Protein AF-J9BLD8-F1 (afdb_monomer_lite)

Sequence (151 aa):
MSDNVPTCFNCQNKLVLDESVFECLEDQQNPFLVDDDPSLCFQEGPSATTGNLFDIICNSNSALKGPMCEDCTEQLLSGMDQ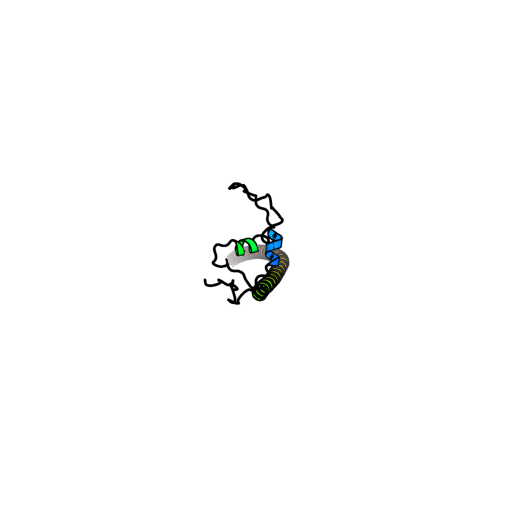HLKELDEECAQYRELLDSLKEGNDARLMDRNIVAAKLAAMKNEEASLIGESKKLEAEEAKLDAELKKRK

Organism: Wuchereria bancrofti (NCBI:txid6293)

Structure (mmCIF, N/CA/C/O backbone):
data_AF-J9BLD8-F1
#
_entry.id   AF-J9BLD8-F1
#
loop_
_atom_site.group_PDB
_atom_site.id
_atom_site.type_symbol
_atom_site.label_atom_id
_atom_site.label_alt_id
_atom_site.label_comp_id
_atom_site.label_asym_id
_atom_site.label_entity_id
_atom_site.label_seq_id
_atom_site.pdbx_PDB_ins_code
_atom_site.Cartn_x
_atom_site.Cartn_y
_atom_site.Cartn_z
_atom_site.occupancy
_atom_site.B_iso_or_equiv
_atom_site.auth_seq_id
_atom_site.auth_comp_id
_atom_site.auth_asym_id
_atom_site.auth_atom_id
_atom_site.pdbx_PDB_model_num
ATOM 1 N N . MET A 1 1 ? 45.437 22.537 -41.055 1.00 38.97 1 MET A N 1
ATOM 2 C CA . MET A 1 1 ? 43.990 22.673 -40.817 1.00 38.97 1 MET A CA 1
ATOM 3 C C . MET A 1 1 ? 43.574 21.330 -40.264 1.00 38.97 1 MET A C 1
ATOM 5 O O . MET A 1 1 ? 43.732 20.349 -40.968 1.00 38.97 1 MET A O 1
ATOM 9 N N . SER A 1 2 ? 43.308 21.249 -38.963 1.00 44.41 2 SER A N 1
ATOM 10 C CA . SER A 1 2 ? 43.018 19.971 -38.312 1.00 44.41 2 SER A CA 1
ATOM 11 C C . SER A 1 2 ? 41.576 19.613 -38.631 1.00 44.41 2 SER A C 1
ATOM 13 O O . SER A 1 2 ? 40.675 20.291 -38.141 1.00 44.41 2 SER A O 1
ATOM 15 N N . ASP A 1 3 ? 41.373 18.613 -39.482 1.00 52.16 3 ASP A N 1
ATOM 16 C CA . ASP A 1 3 ? 40.052 18.064 -39.777 1.00 52.16 3 ASP A CA 1
ATOM 17 C C . ASP A 1 3 ? 39.438 17.582 -38.458 1.00 52.16 3 ASP A C 1
ATOM 19 O O . ASP A 1 3 ? 39.886 16.598 -37.865 1.00 52.16 3 ASP A O 1
ATOM 23 N N . ASN A 1 4 ? 38.477 18.341 -37.933 1.00 65.31 4 ASN A N 1
ATOM 24 C CA . ASN A 1 4 ? 37.796 18.010 -36.691 1.00 65.31 4 ASN A CA 1
ATOM 25 C C . ASN A 1 4 ? 36.784 16.912 -37.004 1.00 65.31 4 ASN A C 1
ATOM 27 O O . ASN A 1 4 ? 35.645 17.188 -37.377 1.00 65.31 4 ASN A O 1
ATOM 31 N N . VAL A 1 5 ? 37.242 15.664 -36.963 1.00 72.31 5 VAL A N 1
ATOM 32 C CA . VAL A 1 5 ? 36.366 14.537 -37.249 1.00 72.31 5 VAL A CA 1
ATOM 33 C C . VAL A 1 5 ? 35.385 14.373 -36.089 1.00 72.31 5 VAL A C 1
ATOM 35 O O . VAL A 1 5 ? 35.842 14.263 -34.949 1.00 72.31 5 VAL A O 1
ATOM 38 N N . PRO A 1 6 ? 34.066 14.314 -36.347 1.00 76.38 6 PRO A N 1
ATOM 39 C CA . PRO A 1 6 ? 33.085 14.060 -35.303 1.00 76.38 6 PRO A CA 1
ATOM 40 C C . PRO A 1 6 ? 33.393 12.742 -34.586 1.00 76.38 6 PRO A C 1
ATOM 42 O O . PRO A 1 6 ? 33.645 11.711 -35.211 1.00 76.38 6 PRO A O 1
ATOM 45 N N . THR A 1 7 ? 33.375 12.777 -33.259 1.00 82.50 7 THR A N 1
ATOM 46 C CA . THR A 1 7 ? 33.565 11.608 -32.400 1.00 82.50 7 THR A CA 1
ATOM 47 C C . THR A 1 7 ? 32.303 11.337 -31.598 1.00 82.50 7 THR A C 1
ATOM 49 O O . THR A 1 7 ? 31.560 12.255 -31.251 1.00 82.50 7 THR A O 1
ATOM 52 N N . CYS A 1 8 ? 32.061 10.061 -31.306 1.00 81.62 8 CYS A N 1
ATOM 53 C CA . CYS A 1 8 ? 30.967 9.636 -30.452 1.00 81.62 8 CYS A CA 1
ATOM 54 C C . CYS A 1 8 ? 31.129 10.250 -29.061 1.00 81.62 8 CYS A C 1
ATOM 56 O O . CYS A 1 8 ? 32.172 10.085 -28.429 1.00 81.62 8 CYS A O 1
ATOM 58 N N . PHE A 1 9 ? 30.085 10.889 -28.548 1.00 82.38 9 PHE A N 1
ATOM 59 C CA . PHE A 1 9 ? 30.101 11.474 -27.212 1.00 82.38 9 PHE A CA 1
ATOM 60 C C . PHE A 1 9 ? 30.388 10.440 -26.112 1.00 82.38 9 PHE A C 1
ATOM 62 O O . PHE A 1 9 ? 31.107 10.728 -25.159 1.00 82.38 9 PHE A O 1
ATOM 69 N N . ASN A 1 10 ? 29.860 9.223 -26.261 1.00 81.06 10 ASN A N 1
ATOM 70 C CA . ASN A 1 10 ? 29.947 8.194 -25.230 1.00 81.06 10 ASN A CA 1
ATOM 71 C C . ASN A 1 10 ? 31.263 7.399 -25.294 1.00 81.06 10 ASN A C 1
ATOM 73 O O . ASN A 1 10 ? 31.991 7.311 -24.310 1.00 81.06 10 ASN A O 1
ATOM 77 N N . CYS A 1 11 ? 31.600 6.840 -26.459 1.00 85.25 11 CYS A N 1
ATOM 78 C CA . CYS A 1 11 ? 32.768 5.963 -26.610 1.00 85.25 11 CYS A CA 1
ATOM 79 C C . CYS A 1 11 ? 33.984 6.633 -27.267 1.00 85.25 11 CYS A C 1
ATOM 81 O O . CYS A 1 11 ? 35.017 5.989 -27.416 1.00 85.25 11 CYS A O 1
ATOM 83 N N . GLN A 1 12 ? 33.877 7.905 -27.674 1.00 86.06 12 GLN A N 1
ATOM 84 C CA . GLN A 1 12 ? 34.925 8.679 -28.364 1.00 86.06 12 GLN A CA 1
ATOM 85 C C . GLN A 1 12 ? 35.376 8.099 -29.716 1.00 86.06 12 GLN A C 1
ATOM 87 O O . GLN A 1 12 ? 36.320 8.606 -30.325 1.00 86.06 12 GLN A O 1
ATOM 92 N N . ASN A 1 13 ? 34.678 7.083 -30.234 1.00 85.06 13 ASN A N 1
ATOM 93 C CA . ASN A 1 13 ? 34.963 6.512 -31.545 1.00 85.06 13 ASN A CA 1
ATOM 94 C C . ASN A 1 13 ? 34.742 7.542 -32.653 1.00 85.06 13 ASN A C 1
ATOM 96 O O . ASN A 1 13 ? 33.777 8.304 -32.634 1.00 85.06 13 ASN A O 1
ATOM 100 N N . LYS A 1 14 ? 35.633 7.529 -33.646 1.00 86.56 14 LYS A N 1
ATOM 101 C CA . LYS A 1 14 ? 35.526 8.349 -34.854 1.00 86.56 14 LYS A CA 1
ATOM 102 C C . LYS A 1 14 ? 34.244 7.980 -35.605 1.00 86.56 14 LYS A C 1
ATOM 104 O O . LYS A 1 14 ? 34.069 6.820 -35.970 1.00 86.56 14 LYS A O 1
ATOM 109 N N . LEU A 1 15 ? 33.379 8.957 -35.845 1.00 81.50 15 LEU A N 1
ATOM 110 C CA . LEU A 1 15 ? 32.156 8.759 -36.609 1.00 81.50 15 LEU A CA 1
ATOM 111 C C . LEU A 1 15 ? 32.442 8.944 -38.097 1.00 81.50 15 L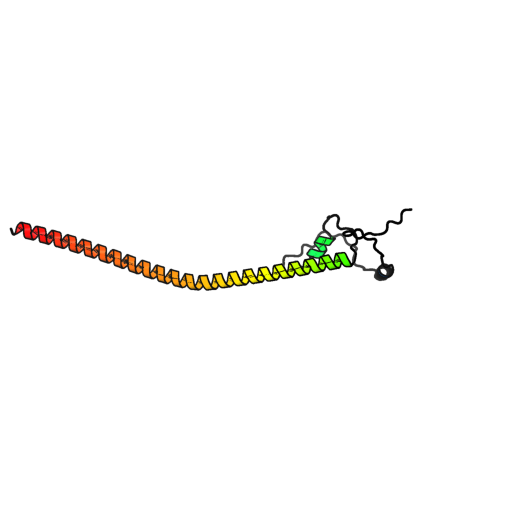EU A C 1
ATOM 113 O O . LEU A 1 15 ? 33.184 9.843 -38.501 1.00 81.50 15 LEU A O 1
ATOM 117 N N . VAL A 1 16 ? 31.839 8.080 -38.904 1.00 80.56 16 VAL A N 1
ATOM 118 C CA . VAL A 1 16 ? 31.737 8.266 -40.349 1.00 80.56 16 VAL A CA 1
ATOM 119 C C . VAL A 1 16 ? 30.333 8.792 -40.592 1.00 80.56 16 VAL A C 1
ATOM 121 O O . VAL A 1 16 ? 29.364 8.083 -40.344 1.00 80.56 16 VAL A O 1
ATOM 124 N N . LEU A 1 17 ? 30.230 10.060 -40.982 1.00 71.62 17 LEU A N 1
ATOM 125 C CA . LEU A 1 17 ? 28.952 10.643 -41.371 1.00 71.62 17 LEU A CA 1
ATOM 126 C C . LEU A 1 17 ? 28.674 10.259 -42.821 1.00 71.62 17 LEU A C 1
ATOM 128 O O . LEU A 1 17 ? 29.555 10.387 -43.670 1.00 71.62 17 LEU A O 1
ATOM 132 N N . ASP A 1 18 ? 27.465 9.786 -43.087 1.00 70.12 18 ASP A N 1
ATOM 133 C CA . ASP A 1 18 ? 26.991 9.559 -44.445 1.00 70.12 18 ASP A CA 1
ATOM 134 C C . ASP A 1 18 ? 26.503 10.899 -45.023 1.00 70.12 18 ASP A C 1
ATOM 136 O O . ASP A 1 18 ? 25.535 11.483 -44.533 1.00 70.12 18 ASP A O 1
ATOM 140 N N . GLU A 1 19 ? 27.203 11.424 -46.034 1.00 63.94 19 GLU A N 1
ATOM 141 C CA . GLU A 1 19 ? 26.862 12.693 -46.699 1.00 63.94 19 GLU A CA 1
ATOM 142 C C . GLU A 1 19 ? 25.479 12.651 -47.372 1.00 63.94 19 GLU A C 1
ATOM 144 O O . GLU A 1 19 ? 24.833 13.692 -47.492 1.00 63.94 19 GLU A O 1
ATOM 149 N N . SER A 1 20 ? 24.957 11.465 -47.709 1.00 63.22 20 SER A N 1
ATOM 150 C CA . SER A 1 20 ? 23.613 11.322 -48.293 1.00 63.22 20 SER A CA 1
ATOM 151 C C . SER A 1 20 ? 22.476 11.686 -47.324 1.00 63.22 20 SER A C 1
ATOM 153 O O . SER A 1 20 ? 21.364 12.001 -47.752 1.00 63.22 20 SER A O 1
ATOM 155 N N . VAL A 1 21 ? 22.754 11.715 -46.014 1.00 58.66 21 VAL A N 1
ATOM 156 C CA . VAL A 1 21 ? 21.804 12.157 -44.980 1.00 58.66 21 VAL A CA 1
ATOM 157 C C . VAL A 1 21 ? 21.651 13.685 -44.981 1.00 58.66 21 VAL A C 1
ATOM 159 O O . VAL A 1 21 ? 20.592 14.192 -44.611 1.00 58.66 21 VAL A O 1
ATOM 162 N N . PHE A 1 22 ? 22.667 14.427 -45.441 1.00 53.16 22 PHE A N 1
ATOM 163 C CA . PHE A 1 22 ? 22.612 15.890 -45.550 1.00 53.16 22 PHE A CA 1
ATOM 164 C C . PHE A 1 22 ? 21.853 16.364 -46.795 1.00 53.16 22 PHE A C 1
ATOM 166 O O . PHE A 1 22 ? 21.108 17.338 -46.708 1.00 53.16 22 PHE A O 1
ATOM 173 N N . GLU A 1 23 ? 21.959 15.653 -47.921 1.00 45.31 23 GLU A N 1
ATOM 174 C CA . GLU A 1 23 ? 21.272 16.030 -49.170 1.00 45.31 23 GLU A CA 1
ATOM 175 C C . GLU A 1 23 ? 19.736 15.929 -49.069 1.00 45.31 23 GLU A C 1
ATOM 177 O O . GLU A 1 23 ? 19.016 16.631 -49.773 1.00 45.31 23 GLU A O 1
ATOM 182 N N . CYS A 1 24 ? 19.200 15.132 -48.138 1.00 43.72 24 CYS A N 1
ATOM 183 C CA . CYS A 1 24 ? 17.750 15.031 -47.922 1.00 43.72 24 CYS A CA 1
ATOM 184 C C . CYS A 1 24 ? 17.134 16.238 -47.182 1.00 43.72 24 CYS A C 1
ATOM 186 O O . CYS A 1 24 ? 15.908 16.354 -47.135 1.00 43.72 24 CYS A O 1
ATOM 188 N N . LEU A 1 25 ? 17.945 17.126 -46.595 1.00 47.31 25 LEU A N 1
ATOM 189 C CA . LEU A 1 25 ? 17.462 18.290 -45.838 1.00 47.31 25 LEU A CA 1
ATOM 190 C C . LEU A 1 25 ? 17.362 19.570 -46.681 1.00 47.31 25 LEU A C 1
ATOM 192 O O . LEU A 1 25 ? 16.714 20.521 -46.246 1.00 47.31 25 LEU A O 1
ATOM 196 N N . GLU A 1 26 ? 17.966 19.614 -47.872 1.00 42.03 26 GLU A N 1
ATOM 197 C CA . GLU A 1 26 ? 18.009 20.840 -48.685 1.00 42.03 26 GLU A CA 1
ATOM 198 C C . GLU A 1 26 ? 16.767 21.036 -49.578 1.00 42.03 26 GLU A C 1
ATOM 200 O O . GLU A 1 26 ? 16.444 22.171 -49.926 1.00 42.03 26 GLU A O 1
ATOM 205 N N . ASP A 1 27 ? 15.999 19.977 -49.867 1.00 41.44 27 ASP A N 1
ATOM 206 C CA . ASP A 1 27 ? 14.816 20.042 -50.750 1.00 41.44 27 ASP A CA 1
ATOM 207 C C . ASP A 1 27 ? 13.465 20.198 -50.025 1.00 41.44 27 ASP A C 1
ATOM 209 O O . ASP A 1 27 ? 12.405 20.250 -50.656 1.00 41.44 27 ASP A O 1
ATOM 213 N N . GLN A 1 28 ? 13.465 20.341 -48.699 1.00 43.47 28 GLN A N 1
ATOM 214 C CA . GLN A 1 28 ? 12.265 20.703 -47.945 1.00 43.47 28 GLN A CA 1
ATOM 215 C C . GLN A 1 28 ? 12.507 22.013 -47.197 1.00 43.47 28 GLN A C 1
ATOM 217 O O . GLN A 1 28 ? 12.834 22.039 -46.013 1.00 43.47 28 GLN A O 1
ATOM 222 N N . GLN A 1 29 ? 12.301 23.131 -47.902 1.00 39.75 29 GLN A N 1
ATOM 223 C CA . GLN A 1 29 ? 11.944 24.396 -47.261 1.00 39.75 29 GLN A CA 1
ATOM 224 C C . GLN A 1 29 ? 10.752 24.130 -46.339 1.00 39.75 29 GLN A C 1
ATOM 226 O O . GLN A 1 29 ? 9.613 24.036 -46.789 1.00 39.75 29 GLN A O 1
ATOM 231 N N . ASN A 1 30 ? 11.033 23.965 -45.052 1.00 37.44 30 ASN A N 1
ATOM 232 C CA . ASN A 1 30 ? 10.037 23.835 -44.008 1.00 37.44 30 ASN A CA 1
ATOM 233 C C . ASN A 1 30 ? 9.557 25.262 -43.680 1.00 37.44 30 ASN A C 1
ATOM 235 O O . ASN A 1 30 ? 10.332 26.026 -43.101 1.00 37.44 30 ASN A O 1
ATOM 239 N N . PRO A 1 31 ? 8.336 25.692 -44.053 1.00 38.34 31 PRO A N 1
ATOM 240 C CA . PRO A 1 31 ? 7.930 27.096 -43.927 1.00 38.34 31 PRO A CA 1
ATOM 241 C C . PRO A 1 31 ? 7.617 27.538 -42.486 1.00 38.34 31 PRO A C 1
ATOM 243 O O . PRO A 1 31 ? 6.984 28.570 -42.299 1.00 38.34 31 PRO A O 1
ATOM 246 N N . PHE A 1 32 ? 7.999 26.768 -41.464 1.00 35.75 32 PHE A N 1
ATOM 247 C CA . PHE A 1 32 ? 7.433 26.876 -40.114 1.00 35.75 32 PHE A CA 1
ATOM 248 C C . PHE A 1 32 ? 8.401 27.330 -39.017 1.00 35.75 32 PHE A C 1
ATOM 250 O O . PHE A 1 32 ? 8.165 27.041 -37.850 1.00 35.75 32 PHE A O 1
ATOM 257 N N . LEU A 1 33 ? 9.465 28.068 -39.346 1.00 44.38 33 LEU A N 1
ATOM 258 C CA . LEU A 1 33 ? 10.316 28.703 -38.330 1.00 44.38 33 LEU A CA 1
ATOM 259 C C . LEU A 1 33 ? 10.549 30.184 -38.628 1.00 44.38 33 LEU A C 1
ATOM 261 O O . LEU A 1 33 ? 11.672 30.613 -38.872 1.00 44.38 33 LEU A O 1
ATOM 265 N N . VAL A 1 34 ? 9.474 30.968 -38.582 1.00 44.91 34 VAL A N 1
ATOM 266 C CA . VAL A 1 34 ? 9.553 32.385 -38.215 1.00 44.91 34 VAL A CA 1
ATOM 267 C C . VAL A 1 34 ? 8.307 32.700 -37.392 1.00 44.91 34 VAL A C 1
ATOM 269 O O . VAL A 1 34 ? 7.243 32.878 -37.963 1.00 44.91 34 VAL A O 1
ATOM 272 N N . ASP A 1 35 ? 8.424 32.659 -36.068 1.00 33.62 35 ASP A N 1
ATOM 273 C CA . ASP A 1 35 ? 7.898 33.701 -35.176 1.00 33.62 35 ASP A CA 1
ATOM 274 C C . ASP A 1 35 ? 8.269 33.364 -33.722 1.00 33.62 35 ASP A C 1
ATOM 276 O O . ASP A 1 35 ? 7.853 32.357 -33.149 1.00 33.62 35 ASP A O 1
ATOM 280 N N . ASP A 1 36 ? 9.102 34.230 -33.147 1.00 45.09 36 ASP A N 1
ATOM 281 C CA . ASP A 1 36 ? 9.264 34.419 -31.711 1.00 45.09 36 ASP A CA 1
ATOM 282 C C . ASP A 1 36 ? 7.916 34.885 -31.123 1.00 45.09 36 ASP A C 1
ATOM 284 O O . ASP A 1 36 ? 7.558 36.055 -31.260 1.00 45.09 36 ASP A O 1
ATOM 288 N N . ASP A 1 37 ? 7.177 34.010 -30.433 1.00 33.56 37 ASP A N 1
ATOM 289 C CA . ASP A 1 37 ? 6.101 34.432 -29.522 1.00 33.56 37 ASP A CA 1
ATOM 290 C C . ASP A 1 37 ? 6.150 33.630 -28.202 1.00 33.56 37 ASP A C 1
ATOM 292 O O . ASP A 1 37 ? 5.967 32.409 -28.215 1.00 33.56 37 ASP A O 1
ATOM 296 N N . PRO A 1 38 ? 6.390 34.259 -27.030 1.00 48.69 38 PRO A N 1
ATOM 297 C CA . PRO A 1 38 ? 6.522 33.563 -25.749 1.00 48.69 38 PRO A CA 1
ATOM 298 C C . PRO A 1 38 ? 5.181 33.175 -25.097 1.00 48.69 38 PRO A C 1
ATOM 300 O O . PRO A 1 38 ? 5.113 33.010 -23.878 1.00 48.69 38 PRO A O 1
ATOM 303 N N . SER A 1 39 ? 4.097 33.021 -25.860 1.00 44.12 39 SER A N 1
ATOM 304 C CA . SER A 1 39 ? 2.753 32.853 -25.302 1.00 44.12 39 SER A CA 1
ATOM 305 C C . SER A 1 39 ? 2.005 31.646 -25.865 1.00 44.12 39 SER A C 1
ATOM 307 O O . SER A 1 39 ? 0.983 31.802 -26.524 1.00 44.12 39 SER A O 1
ATOM 309 N N . LEU A 1 40 ? 2.419 30.430 -25.503 1.00 36.19 40 LEU A N 1
ATOM 310 C CA . LEU A 1 40 ? 1.529 29.263 -25.543 1.00 36.19 40 LEU A CA 1
ATOM 311 C C . LEU A 1 40 ? 1.602 28.478 -24.231 1.00 36.19 40 LEU A C 1
ATOM 313 O O . LEU A 1 40 ? 2.175 27.397 -24.129 1.00 36.19 40 LEU A O 1
ATOM 317 N N . CYS A 1 41 ? 0.947 29.041 -23.216 1.00 47.44 41 CYS A N 1
ATOM 318 C CA . CYS A 1 41 ? 0.370 28.264 -22.130 1.00 47.44 41 CYS A CA 1
ATOM 319 C C . CYS A 1 41 ? -0.662 27.294 -22.726 1.00 47.44 41 CYS A C 1
ATOM 321 O O . CYS A 1 41 ? -1.762 27.722 -23.078 1.00 47.44 41 CYS A O 1
ATOM 323 N N . PHE A 1 42 ? -0.340 26.003 -22.813 1.00 31.66 42 PHE A N 1
ATOM 324 C CA . PHE A 1 42 ? -1.348 24.960 -22.998 1.00 31.66 42 PHE A CA 1
ATOM 325 C C . PHE A 1 42 ? -1.472 24.100 -21.741 1.00 31.66 42 PHE A C 1
ATOM 327 O O . PHE A 1 42 ? -0.495 23.627 -21.167 1.00 31.66 42 PHE A O 1
ATOM 334 N N . GLN A 1 43 ? -2.726 24.015 -21.303 1.00 37.69 43 GLN A N 1
ATOM 335 C CA . GLN A 1 43 ? -3.224 23.463 -20.053 1.00 37.69 43 GLN A CA 1
ATOM 336 C C . GLN A 1 43 ? -2.976 21.964 -19.875 1.00 37.69 43 GLN A C 1
ATOM 338 O O . GLN A 1 43 ? -2.922 21.183 -20.820 1.00 37.69 43 GLN A O 1
ATOM 343 N N . GLU A 1 44 ? -2.915 21.616 -18.594 1.00 45.31 44 GLU A N 1
ATOM 344 C CA . GLU A 1 44 ? -2.792 20.300 -17.983 1.00 45.31 44 GLU A CA 1
ATOM 345 C C . GLU A 1 44 ? -3.775 19.252 -18.542 1.00 45.31 44 GLU A C 1
ATOM 347 O O . GLU A 1 44 ? -4.993 19.427 -18.526 1.00 45.31 44 GLU A O 1
ATOM 352 N N . GLY A 1 45 ? -3.225 18.104 -18.943 1.00 34.19 45 GLY A N 1
ATOM 353 C CA . GLY A 1 45 ? -3.931 16.840 -19.142 1.00 34.19 45 GLY A CA 1
ATOM 354 C C . GLY A 1 45 ? -2.990 15.672 -18.795 1.00 34.19 45 GLY A C 1
ATOM 355 O O . GLY A 1 45 ? -1.825 15.704 -19.196 1.00 34.19 45 GLY A O 1
ATOM 356 N N . PRO A 1 46 ? -3.424 14.646 -18.037 1.00 43.00 46 PRO A N 1
ATOM 357 C CA . PRO A 1 46 ? -2.532 13.635 -17.471 1.00 43.00 46 PRO A CA 1
ATOM 358 C C . PRO A 1 46 ? -2.286 12.487 -18.461 1.00 43.00 46 PRO A C 1
ATOM 360 O O . PRO A 1 46 ? -2.693 11.355 -18.217 1.00 43.00 46 PRO A O 1
ATOM 363 N N . SER A 1 47 ? -1.672 12.765 -19.613 1.00 42.41 47 SER A N 1
ATOM 364 C CA . SER A 1 47 ? -1.184 11.716 -20.525 1.00 42.41 47 SER A CA 1
ATOM 365 C C . SER A 1 47 ? -0.264 12.290 -21.610 1.00 42.41 47 SER A C 1
ATOM 367 O O . SER A 1 47 ? -0.600 12.305 -22.788 1.00 42.41 47 SER A O 1
ATOM 369 N N . ALA A 1 48 ? 0.886 12.840 -21.219 1.00 40.59 48 ALA A N 1
ATOM 370 C CA . ALA A 1 48 ? 1.901 13.302 -22.172 1.00 40.59 48 ALA A CA 1
ATOM 371 C C . ALA A 1 48 ? 3.300 13.354 -21.535 1.00 40.59 48 ALA A C 1
ATOM 373 O O . ALA A 1 48 ? 3.997 14.360 -21.607 1.00 40.59 48 ALA A O 1
ATOM 374 N N . THR A 1 49 ? 3.725 12.287 -20.858 1.00 43.66 49 THR A N 1
ATOM 375 C CA . THR A 1 49 ? 5.097 12.194 -20.320 1.00 43.66 49 THR A CA 1
ATOM 376 C C . THR A 1 49 ? 6.068 11.483 -21.263 1.00 43.66 49 THR A C 1
ATOM 378 O O . THR A 1 49 ? 7.275 11.590 -21.074 1.00 43.66 49 THR A O 1
ATOM 381 N N . THR A 1 50 ? 5.589 10.828 -22.325 1.00 42.91 50 THR A N 1
ATOM 382 C CA . THR A 1 50 ? 6.458 10.106 -23.274 1.00 42.91 50 THR A CA 1
ATOM 383 C C . THR A 1 50 ? 7.096 11.007 -24.333 1.00 42.91 50 THR A C 1
ATOM 385 O O . THR A 1 50 ? 8.166 10.681 -24.832 1.00 42.91 50 THR A O 1
ATOM 388 N N . GLY A 1 51 ? 6.509 12.173 -24.629 1.00 41.50 51 GLY A N 1
ATOM 389 C CA . GLY A 1 51 ? 7.106 13.171 -25.530 1.00 41.50 51 GLY A CA 1
ATOM 390 C C . GLY A 1 51 ? 8.191 14.038 -24.881 1.00 41.50 51 GLY A C 1
ATOM 391 O O . GLY A 1 51 ? 8.899 14.751 -25.578 1.00 41.50 51 GLY A O 1
ATOM 392 N N . ASN A 1 52 ? 8.332 13.979 -23.553 1.00 51.75 52 ASN A N 1
ATOM 393 C CA . ASN A 1 52 ? 9.173 14.905 -22.795 1.00 51.75 52 ASN A CA 1
ATOM 394 C C . ASN A 1 52 ? 10.553 14.320 -22.468 1.00 51.75 52 ASN A C 1
ATOM 396 O O . ASN A 1 52 ? 11.482 15.073 -22.242 1.00 51.75 52 ASN A O 1
ATOM 400 N N . LEU A 1 53 ? 10.744 12.995 -22.457 1.00 49.94 53 LEU A N 1
ATOM 401 C CA . LEU A 1 53 ? 12.041 12.433 -22.057 1.00 49.94 53 LEU A CA 1
ATOM 402 C C . LEU A 1 53 ? 13.116 12.632 -23.135 1.00 49.94 53 LEU A C 1
ATOM 404 O O . LEU A 1 53 ? 14.234 13.011 -22.807 1.00 49.94 53 LEU A O 1
ATOM 408 N N . PHE A 1 54 ? 12.766 12.447 -24.411 1.00 50.62 54 PHE A N 1
ATOM 409 C CA . PHE A 1 54 ? 13.672 12.729 -25.529 1.00 50.62 54 PHE A CA 1
ATOM 410 C C . PHE A 1 54 ? 14.003 14.224 -25.605 1.00 50.62 54 PHE A C 1
ATOM 412 O O . PHE A 1 54 ? 15.166 14.595 -25.698 1.00 50.62 54 PHE A O 1
ATOM 419 N N . ASP A 1 55 ? 12.992 15.081 -25.450 1.00 51.16 55 ASP A N 1
ATOM 420 C CA . ASP A 1 55 ? 13.161 16.533 -25.471 1.00 51.16 55 ASP A CA 1
ATOM 421 C C . ASP A 1 55 ? 13.945 17.036 -24.244 1.00 51.16 55 ASP A C 1
ATOM 423 O O . ASP A 1 55 ? 14.780 17.920 -24.365 1.00 51.16 55 ASP A O 1
ATOM 427 N N . ILE A 1 56 ? 13.797 16.417 -23.068 1.00 58.56 56 ILE A N 1
ATOM 428 C CA . ILE A 1 56 ? 14.622 16.699 -21.881 1.00 58.56 56 ILE A CA 1
ATOM 429 C C . ILE A 1 56 ? 16.064 16.211 -22.079 1.00 58.56 56 ILE A C 1
ATOM 431 O O . ILE A 1 56 ? 16.998 16.918 -21.709 1.00 58.56 56 ILE A O 1
ATOM 435 N N . ILE A 1 57 ? 16.289 15.033 -22.664 1.00 60.09 57 ILE A N 1
ATOM 436 C CA . ILE A 1 57 ? 17.646 14.520 -22.919 1.00 60.09 57 ILE A CA 1
ATOM 437 C C . ILE A 1 57 ? 18.359 15.391 -23.964 1.00 60.09 57 ILE A C 1
ATOM 439 O O . ILE A 1 57 ? 19.512 15.763 -23.753 1.00 60.09 57 ILE A O 1
ATOM 443 N N . CYS A 1 58 ? 17.666 15.782 -25.035 1.00 53.81 58 CYS A N 1
ATOM 444 C CA . CYS A 1 58 ? 18.227 16.576 -26.127 1.00 53.81 58 CYS A CA 1
ATOM 445 C C . CYS A 1 58 ? 18.289 18.091 -25.836 1.00 53.81 58 CYS A C 1
ATOM 447 O O . CYS A 1 58 ? 19.237 18.744 -26.276 1.00 53.81 58 CYS A O 1
ATOM 449 N N . ASN A 1 59 ? 17.338 18.654 -25.074 1.00 51.00 59 ASN A N 1
ATOM 450 C CA . ASN A 1 59 ? 17.263 20.094 -24.761 1.00 51.00 59 ASN A CA 1
ATOM 451 C C . ASN A 1 59 ? 17.714 20.450 -23.338 1.00 51.00 59 ASN A C 1
ATOM 453 O O . ASN A 1 59 ? 17.776 21.636 -22.996 1.00 51.00 59 ASN A O 1
ATOM 457 N N . SER A 1 60 ? 18.060 19.478 -22.487 1.00 50.09 60 SER A N 1
ATOM 458 C CA . SER A 1 60 ? 18.776 19.800 -21.252 1.00 50.09 60 SER A CA 1
ATOM 459 C C . SER A 1 60 ? 20.111 20.453 -21.617 1.00 50.09 60 SER A C 1
ATOM 461 O O . SER A 1 60 ? 20.862 19.954 -22.448 1.00 50.09 60 SER A O 1
ATOM 463 N N . ASN A 1 61 ? 20.451 21.568 -20.964 1.00 49.16 61 ASN A N 1
ATOM 464 C CA . ASN A 1 61 ? 21.749 22.256 -21.085 1.00 49.16 61 ASN A CA 1
ATOM 465 C C . ASN A 1 61 ? 22.943 21.417 -20.559 1.00 49.16 61 ASN A C 1
ATOM 467 O O . ASN A 1 61 ? 23.978 21.956 -20.163 1.00 49.16 61 ASN A O 1
ATOM 471 N N . SER A 1 62 ? 22.796 20.095 -20.504 1.00 50.50 62 SER A N 1
ATOM 472 C CA . SER A 1 62 ? 23.849 19.152 -20.179 1.00 50.50 62 SER A CA 1
ATOM 473 C C . SER A 1 62 ? 24.835 19.055 -21.352 1.00 50.50 62 SER A C 1
ATOM 475 O O . SER A 1 62 ? 24.508 19.353 -22.499 1.00 50.50 62 SER A O 1
ATOM 477 N N . ALA A 1 63 ? 26.075 18.652 -21.077 1.00 47.41 63 ALA A N 1
ATOM 478 C CA . ALA A 1 63 ? 27.162 18.561 -22.057 1.00 47.41 63 ALA A CA 1
ATOM 479 C C . ALA A 1 63 ? 26.948 17.504 -23.176 1.00 47.41 63 ALA A C 1
ATOM 481 O O . ALA A 1 63 ? 27.898 17.153 -23.865 1.00 47.41 63 ALA A O 1
ATOM 482 N N . LEU A 1 64 ? 25.720 17.014 -23.371 1.00 53.81 64 LEU A N 1
ATOM 483 C CA . LEU A 1 64 ? 25.290 15.946 -24.283 1.00 53.81 64 LEU A CA 1
ATOM 484 C C . LEU A 1 64 ? 25.017 16.422 -25.728 1.00 53.81 64 LEU A C 1
ATOM 486 O O . LEU A 1 64 ? 24.319 15.759 -26.483 1.00 53.81 64 LEU A O 1
ATOM 490 N N . LYS A 1 65 ? 25.589 17.553 -26.161 1.00 58.03 65 LYS A N 1
ATOM 491 C CA . LYS A 1 65 ? 25.462 18.067 -27.546 1.00 58.03 65 LYS A CA 1
ATOM 492 C C . LYS A 1 65 ? 26.462 17.441 -28.535 1.00 58.03 65 LYS A C 1
ATOM 494 O O . LYS A 1 65 ? 26.849 18.081 -29.511 1.00 58.03 65 LYS A O 1
ATOM 499 N N . GLY A 1 66 ? 26.930 16.223 -28.270 1.00 64.56 66 GLY A N 1
ATOM 500 C CA . GLY A 1 66 ? 27.831 15.484 -29.157 1.00 64.56 66 GLY A CA 1
ATOM 501 C C . GLY A 1 66 ? 27.099 14.328 -2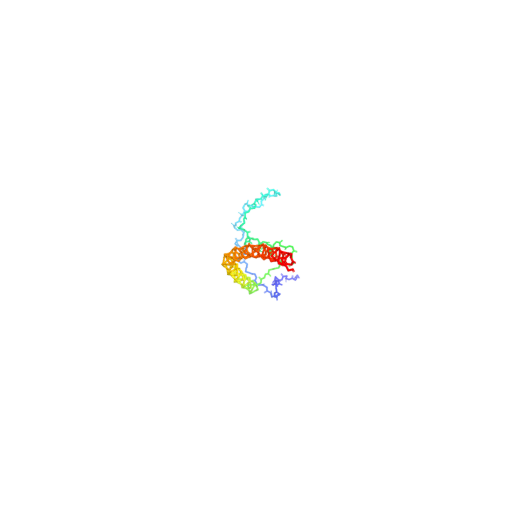9.846 1.00 64.56 66 GLY A C 1
ATOM 502 O O . GLY A 1 66 ? 26.271 13.686 -29.203 1.00 64.56 66 GLY A O 1
ATOM 503 N N . PRO A 1 67 ? 27.385 14.028 -31.124 1.00 74.44 67 PRO A N 1
ATOM 504 C CA . PRO A 1 67 ? 26.770 12.893 -31.810 1.00 74.44 67 PRO A CA 1
ATOM 505 C C . PRO A 1 67 ? 27.141 11.570 -31.117 1.00 74.44 67 PRO A C 1
ATOM 507 O O . PRO A 1 67 ? 28.264 11.413 -30.643 1.00 74.44 67 PRO A O 1
ATOM 510 N N . MET A 1 68 ? 26.219 10.607 -31.051 1.00 81.44 68 MET A N 1
ATOM 511 C CA . MET A 1 68 ? 26.478 9.248 -30.552 1.00 81.44 68 MET A CA 1
ATOM 512 C C . MET A 1 68 ? 26.536 8.262 -31.723 1.00 81.44 68 MET A C 1
ATOM 514 O O . MET A 1 68 ? 25.810 8.420 -32.700 1.00 81.44 68 MET A O 1
ATOM 518 N N . CYS A 1 69 ? 27.411 7.254 -31.644 1.00 84.19 69 CYS A N 1
ATOM 519 C CA . CYS A 1 69 ? 27.414 6.165 -32.622 1.00 84.19 69 CYS A CA 1
ATOM 520 C C . CYS A 1 69 ? 26.202 5.249 -32.418 1.00 84.19 69 CYS A C 1
ATOM 522 O O . CYS A 1 69 ? 25.657 5.185 -31.314 1.00 84.19 69 CYS A O 1
ATOM 524 N N . GLU A 1 70 ? 25.838 4.514 -33.468 1.00 85.56 70 GLU A N 1
ATOM 525 C CA . GLU A 1 70 ? 24.731 3.551 -33.490 1.00 85.56 70 GLU A CA 1
ATOM 526 C C . GLU A 1 70 ? 24.763 2.609 -32.279 1.00 85.56 70 GLU A C 1
ATOM 528 O O . GLU A 1 70 ? 23.849 2.666 -31.465 1.00 85.56 70 GLU A O 1
ATOM 533 N N . ASP A 1 71 ? 25.877 1.904 -32.047 1.00 87.94 71 ASP A N 1
ATOM 534 C CA . ASP A 1 71 ? 26.031 0.978 -30.911 1.00 87.94 71 ASP A CA 1
ATOM 535 C C . ASP A 1 71 ? 25.721 1.611 -29.541 1.00 87.94 71 ASP A C 1
ATOM 537 O O . ASP A 1 71 ? 25.112 0.997 -28.666 1.00 87.94 71 ASP A O 1
ATOM 541 N N . CYS A 1 72 ? 26.157 2.859 -29.322 1.00 82.88 72 CYS A N 1
ATOM 542 C CA . CYS A 1 72 ? 25.940 3.546 -28.047 1.00 82.88 72 CYS A CA 1
ATOM 543 C C . CYS A 1 72 ? 24.487 3.998 -27.892 1.00 82.88 72 CYS A C 1
ATOM 545 O O . CYS A 1 72 ? 23.971 4.023 -26.774 1.00 82.88 72 CYS A O 1
ATOM 547 N N . THR A 1 73 ? 23.839 4.363 -28.996 1.00 84.56 73 THR A N 1
ATOM 548 C CA . THR A 1 73 ? 22.416 4.706 -29.022 1.00 84.56 73 THR A CA 1
ATOM 549 C C . THR A 1 73 ? 21.560 3.456 -28.816 1.00 84.56 73 THR A C 1
ATOM 551 O O . THR A 1 73 ? 20.652 3.482 -27.992 1.00 84.56 73 THR A O 1
ATOM 554 N N . GLU A 1 74 ? 21.884 2.340 -29.472 1.00 89.00 74 GLU A N 1
ATOM 555 C CA . GLU A 1 74 ? 21.207 1.051 -29.279 1.00 89.00 74 GLU A CA 1
ATOM 556 C C . GLU A 1 74 ? 21.316 0.562 -27.834 1.00 89.00 74 GLU A C 1
ATOM 558 O O . GLU A 1 74 ? 20.318 0.158 -27.235 1.00 89.00 74 GLU A O 1
ATOM 563 N N . GLN A 1 75 ? 22.508 0.655 -27.238 1.00 86.38 75 GLN A N 1
ATOM 564 C CA . GLN A 1 75 ? 22.710 0.275 -25.843 1.00 86.38 75 GLN A CA 1
ATOM 565 C C . GLN A 1 75 ? 21.906 1.160 -24.882 1.00 86.38 75 GLN A C 1
ATOM 567 O O . GLN A 1 75 ? 21.340 0.653 -23.912 1.00 86.38 75 GLN A O 1
ATOM 572 N N . LEU A 1 76 ? 21.838 2.469 -25.146 1.00 86.00 76 LEU A N 1
ATOM 573 C CA . LEU A 1 76 ? 21.026 3.395 -24.359 1.00 86.00 76 LEU A CA 1
ATOM 574 C C . LEU A 1 76 ? 19.535 3.046 -24.455 1.00 86.00 76 LEU A C 1
ATOM 576 O O . LEU A 1 76 ? 18.872 2.939 -23.425 1.00 86.00 76 LEU A O 1
ATOM 580 N N . LEU A 1 77 ? 19.026 2.826 -25.669 1.00 89.31 77 LEU A N 1
ATOM 581 C CA . LEU A 1 77 ? 17.627 2.462 -25.902 1.00 89.31 77 LEU A CA 1
ATOM 582 C C . LEU A 1 77 ? 17.279 1.127 -25.237 1.00 89.31 77 LEU A C 1
ATOM 584 O O . LEU A 1 77 ? 16.301 1.049 -24.499 1.00 89.31 77 LEU A O 1
ATOM 588 N N . SER A 1 78 ? 18.135 0.112 -25.387 1.00 91.81 78 SER A N 1
ATOM 589 C CA . SER A 1 78 ? 17.950 -1.179 -24.720 1.00 91.81 78 SER A CA 1
ATOM 590 C C . SER A 1 78 ? 17.944 -1.053 -23.193 1.00 91.81 78 SER A C 1
ATOM 592 O O . SER A 1 78 ? 17.176 -1.751 -22.530 1.00 91.81 78 SER A O 1
ATOM 594 N N . GLY A 1 79 ? 18.781 -0.178 -22.625 1.00 86.56 79 GLY A N 1
ATOM 595 C CA . GLY A 1 79 ? 18.776 0.105 -21.190 1.00 86.56 79 GLY A CA 1
ATOM 596 C C . GLY A 1 79 ? 17.480 0.778 -20.736 1.00 86.56 79 GLY A C 1
ATOM 597 O O . GLY A 1 79 ? 16.915 0.402 -19.711 1.00 86.56 79 GLY A O 1
ATOM 598 N N . MET A 1 80 ? 16.967 1.732 -21.516 1.00 86.94 80 MET A N 1
ATOM 599 C CA . MET A 1 80 ? 15.690 2.394 -21.230 1.00 86.94 80 MET A CA 1
ATOM 600 C C . MET A 1 80 ? 14.507 1.423 -21.292 1.00 86.94 80 MET A C 1
ATOM 602 O O . MET A 1 80 ? 13.668 1.449 -20.393 1.00 86.94 80 MET A O 1
ATOM 606 N N . ASP A 1 81 ? 14.464 0.537 -22.286 1.00 92.62 81 ASP A N 1
ATOM 607 C CA . ASP A 1 81 ? 13.422 -0.491 -22.396 1.00 92.62 81 ASP A CA 1
ATOM 608 C C . ASP A 1 81 ? 13.443 -1.449 -21.199 1.00 92.62 81 ASP A C 1
ATOM 610 O O . ASP A 1 81 ? 12.395 -1.796 -20.648 1.00 92.62 81 ASP A O 1
ATOM 614 N N . GLN A 1 82 ? 14.640 -1.841 -20.752 1.00 92.62 82 GLN A N 1
ATOM 615 C CA . GLN A 1 82 ? 14.804 -2.671 -19.562 1.00 92.62 82 GLN A CA 1
ATOM 616 C C . GLN A 1 82 ? 14.294 -1.953 -18.303 1.00 92.62 82 GLN A C 1
ATOM 618 O O . GLN A 1 82 ? 13.546 -2.548 -17.527 1.00 92.62 82 GLN A O 1
ATOM 623 N N . HIS A 1 83 ? 14.621 -0.670 -18.129 1.00 89.00 83 HIS A N 1
ATOM 624 C CA . HIS A 1 83 ? 14.115 0.127 -17.008 1.00 89.00 83 HIS A CA 1
ATOM 625 C C . HIS A 1 83 ? 12.594 0.313 -17.040 1.00 89.00 83 HIS A C 1
ATOM 627 O O . HIS A 1 83 ? 11.950 0.267 -15.993 1.00 89.00 83 HIS A O 1
ATOM 633 N N . LEU A 1 84 ? 11.999 0.500 -18.222 1.00 94.44 84 LEU A N 1
ATOM 634 C CA . LEU A 1 84 ? 10.542 0.572 -18.362 1.00 94.44 84 LEU A CA 1
ATOM 635 C C . LEU A 1 84 ? 9.883 -0.743 -17.946 1.00 94.44 84 LEU A C 1
ATOM 637 O O . LEU A 1 84 ? 8.904 -0.732 -17.203 1.00 94.44 84 LEU A O 1
ATOM 641 N N . LYS A 1 85 ? 10.457 -1.873 -18.364 1.00 95.56 85 LYS A N 1
ATOM 642 C CA . LYS A 1 85 ? 9.960 -3.197 -17.994 1.00 95.56 85 LYS A CA 1
ATOM 643 C C . LYS A 1 85 ? 10.039 -3.448 -16.486 1.00 95.56 85 LYS A C 1
ATOM 645 O O . LYS A 1 85 ? 9.074 -3.934 -15.904 1.00 95.56 85 LYS A O 1
ATOM 650 N N . GLU A 1 86 ? 11.158 -3.099 -15.855 1.00 94.00 86 GLU A N 1
ATOM 651 C CA . GLU A 1 86 ? 11.321 -3.193 -14.397 1.00 94.00 86 GLU A CA 1
ATOM 652 C C . GLU A 1 86 ? 10.269 -2.352 -13.666 1.00 94.00 86 GLU A C 1
ATOM 654 O O . GLU A 1 86 ? 9.614 -2.837 -12.743 1.00 94.00 86 GLU A O 1
ATOM 659 N N . LEU A 1 87 ? 10.035 -1.121 -14.127 1.00 95.50 87 LEU A N 1
ATOM 660 C CA . LEU A 1 87 ? 9.031 -0.242 -13.534 1.00 95.50 87 LEU A CA 1
ATOM 661 C C . LEU A 1 87 ? 7.603 -0.787 -13.706 1.00 95.50 87 LEU A C 1
ATOM 663 O O . LEU A 1 87 ? 6.796 -0.699 -12.778 1.00 95.50 87 LEU A O 1
ATOM 667 N N . ASP A 1 88 ? 7.282 -1.368 -14.863 1.00 96.81 88 ASP A N 1
ATOM 668 C CA . ASP A 1 88 ? 5.989 -2.015 -15.106 1.00 96.81 88 ASP A CA 1
ATOM 669 C C . ASP A 1 88 ? 5.768 -3.216 -14.174 1.00 96.81 88 ASP A C 1
ATOM 671 O O . ASP A 1 88 ? 4.670 -3.383 -13.623 1.00 96.81 88 ASP A O 1
ATOM 675 N N . GLU A 1 89 ? 6.809 -4.023 -13.954 1.00 97.19 89 GLU A N 1
ATOM 676 C CA . GLU A 1 89 ? 6.802 -5.141 -13.006 1.00 97.19 89 GLU A CA 1
ATOM 677 C C . GLU A 1 89 ? 6.599 -4.652 -11.563 1.00 97.19 89 GLU A C 1
ATOM 679 O O . GLU A 1 89 ? 5.745 -5.187 -10.848 1.00 97.19 89 GLU A O 1
ATOM 684 N N . GLU A 1 90 ? 7.297 -3.598 -11.135 1.00 96.56 90 GLU A N 1
ATOM 685 C CA . GLU A 1 90 ? 7.096 -2.977 -9.818 1.00 96.56 90 GLU A CA 1
ATOM 686 C C . GLU A 1 90 ? 5.670 -2.430 -9.659 1.00 96.56 90 GLU A C 1
ATOM 688 O O . GLU A 1 90 ? 5.000 -2.666 -8.649 1.00 96.56 90 GLU A O 1
ATOM 693 N N . CYS A 1 91 ? 5.144 -1.759 -10.686 1.00 96.56 91 CYS A N 1
ATOM 694 C CA . CYS A 1 91 ? 3.773 -1.255 -10.688 1.00 96.56 91 CYS A CA 1
ATOM 695 C C . CYS A 1 91 ? 2.739 -2.385 -10.619 1.00 96.56 91 CYS A C 1
ATOM 697 O O . CYS A 1 91 ? 1.656 -2.199 -10.054 1.00 96.56 91 CYS A O 1
ATOM 699 N N . ALA A 1 92 ? 3.022 -3.546 -11.211 1.00 97.25 92 ALA A N 1
ATOM 700 C CA . ALA A 1 92 ? 2.176 -4.727 -11.078 1.00 97.25 92 ALA A CA 1
ATOM 701 C C . ALA A 1 92 ? 2.203 -5.270 -9.639 1.00 97.25 92 ALA A C 1
ATOM 703 O O . ALA A 1 92 ? 1.138 -5.488 -9.060 1.00 97.25 92 ALA A O 1
ATOM 704 N N . GLN A 1 93 ? 3.387 -5.376 -9.027 1.00 97.44 93 GLN A N 1
ATOM 705 C CA . GLN A 1 93 ? 3.543 -5.827 -7.637 1.00 97.44 93 GLN A CA 1
ATOM 706 C C . GLN A 1 93 ? 2.836 -4.896 -6.643 1.00 97.44 93 GLN A C 1
ATOM 708 O O . GLN A 1 93 ? 2.142 -5.357 -5.735 1.00 97.44 93 GLN A O 1
ATOM 713 N N . TYR A 1 94 ? 2.950 -3.575 -6.821 1.00 97.00 94 TYR A N 1
ATOM 714 C CA . TYR A 1 94 ? 2.242 -2.618 -5.969 1.00 97.00 94 TYR A CA 1
ATOM 715 C C . TYR A 1 94 ? 0.723 -2.718 -6.111 1.00 97.00 94 TYR A C 1
ATOM 717 O O . T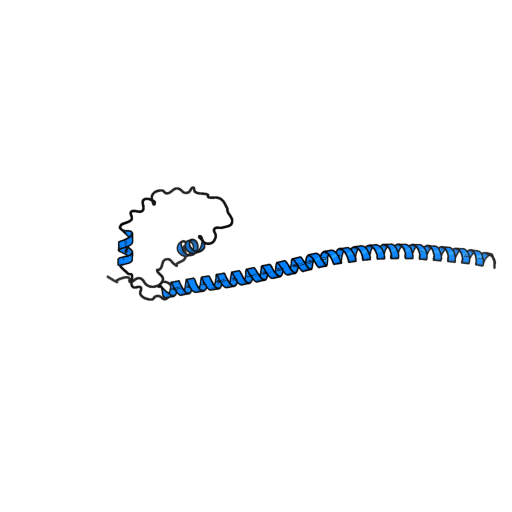YR A 1 94 ? 0.010 -2.590 -5.113 1.00 97.00 94 TYR A O 1
ATOM 725 N N . ARG A 1 95 ? 0.214 -2.966 -7.324 1.00 96.44 95 ARG A N 1
ATOM 726 C CA . ARG A 1 95 ? -1.221 -3.189 -7.555 1.00 96.44 95 ARG A CA 1
ATOM 727 C C . ARG A 1 95 ? -1.711 -4.457 -6.862 1.00 96.44 95 ARG A C 1
ATOM 729 O O . ARG A 1 95 ? -2.698 -4.388 -6.136 1.00 96.44 95 ARG A O 1
ATOM 736 N N . GLU A 1 96 ? -0.986 -5.562 -7.001 1.00 96.25 96 GLU A N 1
ATOM 737 C CA . GLU A 1 96 ? -1.309 -6.822 -6.321 1.00 96.25 96 GLU A CA 1
ATOM 738 C C . GLU A 1 96 ? -1.311 -6.657 -4.793 1.00 96.25 96 GLU A C 1
ATOM 740 O O . GLU A 1 96 ? -2.257 -7.061 -4.111 1.00 96.25 96 GLU A O 1
ATOM 745 N N . LEU A 1 97 ? -0.297 -5.980 -4.243 1.00 94.81 97 LEU A N 1
ATOM 746 C CA . LEU A 1 97 ? -0.247 -5.672 -2.817 1.00 94.81 97 LEU A CA 1
ATOM 747 C C . LEU A 1 97 ? -1.446 -4.819 -2.385 1.00 94.81 97 LEU A C 1
ATOM 749 O O . LEU A 1 97 ? -2.082 -5.125 -1.377 1.00 94.81 97 LEU A O 1
ATOM 753 N N . LEU A 1 98 ? -1.783 -3.769 -3.135 1.00 94.69 98 LEU A N 1
ATOM 754 C CA . LEU A 1 98 ? -2.946 -2.930 -2.841 1.00 94.69 98 LEU A CA 1
ATOM 755 C C . LEU A 1 98 ? -4.246 -3.733 -2.840 1.00 94.69 98 LEU A C 1
ATOM 757 O O . LEU A 1 98 ? -5.081 -3.521 -1.959 1.00 94.69 98 LEU A O 1
ATOM 761 N N . ASP A 1 99 ? -4.420 -4.645 -3.788 1.00 93.44 99 ASP A N 1
ATOM 762 C CA . ASP A 1 99 ? -5.634 -5.450 -3.881 1.00 93.44 99 ASP A CA 1
ATOM 763 C C . ASP A 1 99 ? -5.719 -6.467 -2.734 1.00 93.44 99 ASP A C 1
ATOM 765 O O . ASP A 1 99 ? -6.744 -6.518 -2.050 1.00 93.44 99 ASP A O 1
ATOM 769 N N . SER A 1 100 ? -4.614 -7.135 -2.385 1.00 90.25 100 SER A N 1
ATOM 770 C CA . SER A 1 100 ? -4.559 -8.006 -1.197 1.00 90.25 100 SER A CA 1
ATOM 771 C C . SER A 1 100 ? -4.862 -7.253 0.110 1.00 90.25 100 SER A C 1
ATOM 773 O O . SER A 1 100 ? -5.541 -7.765 1.007 1.00 90.25 100 SER A O 1
ATOM 775 N N . LEU A 1 101 ? -4.408 -5.999 0.224 1.00 87.62 101 LEU A N 1
ATOM 776 C CA . LEU A 1 101 ? -4.685 -5.155 1.382 1.00 87.62 101 LEU A CA 1
ATOM 777 C C . LEU A 1 101 ? -6.157 -4.746 1.453 1.00 87.62 101 LEU A C 1
ATOM 779 O O . LEU A 1 101 ? -6.697 -4.718 2.562 1.00 87.62 101 LEU A O 1
ATOM 783 N N . LYS A 1 102 ? -6.802 -4.449 0.318 1.00 87.19 102 LYS A N 1
ATOM 784 C CA . LYS A 1 102 ? -8.242 -4.141 0.253 1.00 87.19 102 LYS A CA 1
ATOM 785 C C . LYS A 1 102 ? -9.082 -5.354 0.639 1.00 87.19 102 LYS A C 1
ATOM 787 O O . LYS A 1 102 ? -9.905 -5.237 1.544 1.00 87.19 102 LYS A O 1
ATOM 792 N N . GLU A 1 103 ? -8.812 -6.516 0.048 1.00 83.38 103 GLU A N 1
ATOM 793 C CA . GLU A 1 103 ? -9.513 -7.766 0.378 1.00 83.38 103 GLU A CA 1
ATOM 794 C C . GLU A 1 103 ? -9.364 -8.111 1.867 1.00 83.38 103 GLU A C 1
ATOM 796 O O . GLU A 1 103 ? -10.342 -8.390 2.568 1.00 83.38 103 GLU A O 1
ATOM 801 N N . GLY A 1 104 ? -8.142 -7.999 2.396 1.00 75.56 104 GLY A N 1
ATOM 802 C CA . GLY A 1 104 ? -7.883 -8.192 3.818 1.00 75.56 104 GLY A CA 1
ATOM 803 C C . GLY A 1 104 ? -8.510 -7.112 4.707 1.00 75.56 104 GLY A C 1
ATOM 804 O O . GLY A 1 104 ? -8.789 -7.371 5.877 1.00 75.56 104 GLY A O 1
ATOM 805 N N . ASN A 1 105 ? -8.712 -5.888 4.218 1.00 73.25 105 ASN A N 1
ATOM 806 C CA . ASN A 1 105 ? -9.357 -4.816 4.979 1.00 73.25 105 ASN A CA 1
ATOM 807 C C . ASN A 1 105 ? -10.866 -5.044 5.101 1.00 73.25 105 ASN A C 1
ATOM 809 O O . ASN A 1 105 ? -11.398 -4.914 6.200 1.00 73.25 105 ASN A O 1
ATOM 813 N N . ASP A 1 106 ? -11.539 -5.462 4.031 1.00 70.81 106 ASP A N 1
ATOM 814 C CA . ASP A 1 106 ? -12.981 -5.734 4.065 1.00 70.81 106 ASP A CA 1
ATOM 815 C C . ASP A 1 106 ? -13.314 -6.893 5.017 1.00 70.81 106 ASP A C 1
ATOM 817 O O . ASP A 1 106 ? -14.226 -6.786 5.845 1.00 70.81 106 ASP A O 1
ATOM 821 N N . ALA A 1 107 ? -12.502 -7.956 5.005 1.00 69.19 107 ALA A N 1
ATOM 822 C CA . ALA A 1 107 ? -12.614 -9.048 5.973 1.00 69.19 107 ALA A CA 1
ATOM 823 C C . ALA A 1 107 ? -12.356 -8.579 7.422 1.00 69.19 107 ALA A C 1
ATOM 825 O O . ALA A 1 107 ? -13.098 -8.942 8.340 1.00 69.19 107 ALA A O 1
ATOM 826 N N . ARG A 1 108 ? -11.347 -7.721 7.640 1.00 69.50 108 ARG A N 1
ATOM 827 C CA . ARG A 1 108 ? -11.023 -7.159 8.967 1.00 69.50 108 ARG A CA 1
ATOM 828 C C . ARG A 1 108 ? -12.070 -6.169 9.478 1.00 69.50 108 ARG A C 1
ATOM 830 O O . ARG A 1 108 ? -12.282 -6.093 10.686 1.00 69.50 108 ARG A O 1
ATOM 837 N N . LEU A 1 109 ? -12.735 -5.415 8.605 1.00 70.06 109 LEU A N 1
ATOM 838 C CA . LEU A 1 109 ? -13.820 -4.502 8.982 1.00 70.06 109 LEU A CA 1
ATOM 839 C C . LEU A 1 109 ? -15.038 -5.275 9.495 1.00 70.06 109 LEU A C 1
ATOM 841 O O . LEU A 1 109 ? -15.621 -4.893 10.515 1.00 70.06 109 LEU A O 1
ATOM 845 N N . MET A 1 110 ? -15.381 -6.384 8.835 1.00 66.62 110 MET A N 1
ATOM 846 C CA . MET A 1 110 ? -16.438 -7.286 9.300 1.00 66.62 110 MET A CA 1
ATOM 847 C C . MET A 1 110 ? -16.091 -7.892 10.664 1.00 66.62 110 MET A C 1
ATOM 849 O O . MET A 1 110 ? -16.913 -7.837 11.580 1.00 66.62 110 MET A O 1
ATOM 853 N N . ASP A 1 111 ? -14.856 -8.366 10.840 1.00 81.06 111 ASP A N 1
ATOM 854 C CA . ASP A 1 111 ? -14.378 -8.896 12.123 1.00 81.06 111 ASP A CA 1
ATOM 855 C C . ASP A 1 111 ? -14.400 -7.829 13.234 1.00 81.06 111 ASP A C 1
ATOM 857 O O . ASP A 1 111 ? -14.940 -8.047 14.318 1.00 81.06 111 ASP A O 1
ATOM 861 N N . ARG A 1 112 ? -13.943 -6.603 12.947 1.00 85.62 112 ARG A N 1
ATOM 862 C CA . ARG A 1 112 ? -13.953 -5.497 13.917 1.00 85.62 112 ARG A CA 1
ATOM 863 C C . ARG A 1 112 ? -15.363 -5.146 14.391 1.00 85.62 112 ARG A C 1
ATOM 865 O O . ARG A 1 112 ? -15.548 -4.875 15.577 1.00 85.62 112 ARG A O 1
ATOM 872 N N . ASN A 1 113 ? -16.349 -5.140 13.497 1.00 87.12 113 ASN A N 1
ATOM 873 C CA . ASN A 1 113 ? -17.739 -4.857 13.859 1.00 87.12 113 ASN A CA 1
ATOM 874 C C . ASN A 1 113 ? -18.328 -5.964 14.743 1.00 87.12 113 ASN A C 1
ATOM 876 O O . ASN A 1 113 ? -18.990 -5.664 15.739 1.00 87.12 113 ASN A O 1
ATOM 880 N N . ILE A 1 114 ? -18.038 -7.230 14.426 1.00 89.06 114 ILE A N 1
ATOM 881 C CA . ILE A 1 114 ? -18.450 -8.385 15.237 1.00 89.06 114 ILE A CA 1
ATOM 882 C C . ILE A 1 114 ? -17.803 -8.319 16.625 1.00 89.06 114 ILE A C 1
ATOM 884 O O . ILE A 1 114 ? -18.493 -8.448 17.639 1.00 89.06 114 ILE A O 1
ATOM 888 N N . VAL A 1 115 ? -16.496 -8.060 16.690 1.00 89.19 115 VAL A N 1
ATOM 889 C CA . VAL A 1 115 ? -15.756 -7.911 17.950 1.00 89.19 115 VAL A CA 1
ATOM 890 C C . VAL A 1 115 ? -16.289 -6.734 18.766 1.00 89.19 115 VAL A C 1
ATOM 892 O O . VAL A 1 115 ? -16.500 -6.880 19.969 1.00 89.19 115 VAL A O 1
ATOM 895 N N . ALA A 1 116 ? -16.570 -5.589 18.139 1.00 93.38 116 ALA A N 1
ATOM 896 C CA . ALA A 1 116 ? -17.137 -4.425 18.819 1.00 93.38 116 ALA A CA 1
ATOM 897 C C . ALA A 1 116 ? -18.535 -4.714 19.390 1.00 93.38 116 ALA A C 1
ATOM 899 O O . ALA A 1 116 ? -18.811 -4.360 20.538 1.00 93.38 116 ALA A O 1
ATOM 900 N N . ALA A 1 117 ? -19.393 -5.400 18.629 1.00 94.50 117 ALA A N 1
ATOM 901 C CA . ALA A 1 117 ? -20.714 -5.817 19.093 1.00 94.50 117 ALA A CA 1
ATOM 902 C C . ALA A 1 117 ? -20.614 -6.799 20.270 1.00 94.50 117 ALA A C 1
ATOM 904 O O . ALA A 1 117 ? -21.289 -6.620 21.286 1.00 94.50 117 ALA A O 1
ATOM 905 N N . LYS A 1 118 ? -19.723 -7.795 20.177 1.00 93.56 118 LYS A N 1
ATOM 906 C CA . LYS A 1 118 ? -19.478 -8.755 21.261 1.00 93.56 118 LYS A CA 1
ATOM 907 C C . LYS A 1 118 ? -18.937 -8.065 22.513 1.00 93.56 118 LYS A C 1
ATOM 909 O O . LYS A 1 118 ? -19.402 -8.348 23.611 1.00 93.56 118 LYS A O 1
ATOM 914 N N . LEU A 1 119 ? -18.012 -7.121 22.356 1.00 94.88 119 LEU A N 1
ATOM 915 C CA . LEU A 1 119 ? -17.470 -6.337 23.464 1.00 94.88 119 LEU A CA 1
ATOM 916 C C . LEU A 1 119 ? -18.558 -5.500 24.152 1.00 94.88 119 LEU A C 1
ATOM 918 O O . LEU A 1 119 ? -18.597 -5.439 25.378 1.00 94.88 119 LEU A O 1
ATOM 922 N N . ALA A 1 120 ? -19.450 -4.872 23.382 1.00 96.75 120 ALA A N 1
ATOM 923 C CA . ALA A 1 120 ? -20.573 -4.117 23.933 1.00 96.75 120 ALA A CA 1
ATOM 924 C C . ALA A 1 120 ? -21.549 -5.023 24.702 1.00 96.75 120 ALA A C 1
ATOM 926 O O . ALA A 1 120 ? -21.968 -4.672 25.804 1.00 96.75 120 ALA A O 1
ATOM 927 N N . ALA A 1 121 ? -21.860 -6.205 24.159 1.00 96.81 121 ALA A N 1
ATOM 928 C CA . ALA A 1 121 ? -22.696 -7.193 24.835 1.00 96.81 121 ALA A CA 1
ATOM 929 C C . ALA A 1 121 ? -22.074 -7.648 26.166 1.00 96.81 121 ALA A C 1
ATOM 931 O O . ALA A 1 121 ? -22.750 -7.610 27.191 1.00 96.81 121 ALA A O 1
ATOM 932 N N . MET A 1 122 ? -20.778 -7.977 26.171 1.00 95.12 122 MET A N 1
ATOM 933 C CA . MET A 1 122 ? -20.072 -8.402 27.386 1.00 95.12 122 MET A CA 1
ATOM 934 C C . MET A 1 122 ? -20.013 -7.298 28.447 1.00 95.12 122 MET A C 1
ATOM 936 O O . MET A 1 122 ? -20.213 -7.579 29.621 1.00 95.12 122 MET A O 1
ATOM 940 N N . LYS A 1 123 ? -19.813 -6.032 28.055 1.00 96.88 123 LYS A N 1
ATOM 941 C CA . LYS A 1 123 ? -19.851 -4.900 29.000 1.00 96.88 123 LYS A CA 1
ATOM 942 C C . LYS A 1 123 ? -21.227 -4.704 29.636 1.00 96.88 123 LYS A C 1
ATOM 944 O O . LYS A 1 123 ? -21.317 -4.366 30.813 1.00 96.88 123 LYS A O 1
ATOM 949 N N . ASN A 1 124 ? -22.296 -4.899 28.866 1.00 97.38 124 ASN A N 1
ATOM 950 C CA . ASN A 1 124 ? -23.656 -4.810 29.395 1.00 97.38 124 ASN A CA 1
ATOM 951 C C . ASN A 1 124 ? -23.956 -5.961 30.362 1.00 97.38 124 ASN A C 1
ATOM 953 O O . ASN A 1 124 ? -24.551 -5.735 31.414 1.00 97.38 124 ASN A O 1
ATOM 957 N N . GLU A 1 125 ? -23.525 -7.174 30.020 1.00 97.31 125 GLU A N 1
ATOM 958 C CA . GLU A 1 125 ? -23.645 -8.343 30.892 1.00 97.31 125 GLU A CA 1
ATOM 959 C C . GLU A 1 125 ? -22.868 -8.143 32.199 1.00 97.31 125 GLU A C 1
ATOM 961 O O . GLU A 1 125 ? -23.433 -8.303 33.279 1.00 97.31 125 GLU A O 1
ATOM 966 N N . GLU A 1 126 ? -21.617 -7.685 32.118 1.00 96.69 126 GLU A N 1
ATOM 967 C CA . GLU A 1 126 ? -20.791 -7.347 33.280 1.00 96.69 126 GLU A CA 1
ATOM 968 C C . GLU A 1 126 ? -21.478 -6.310 34.182 1.00 96.69 126 GLU A C 1
ATOM 970 O O . GLU A 1 126 ? -21.593 -6.512 35.392 1.00 96.69 126 GLU A O 1
ATOM 975 N N . ALA A 1 127 ? -22.001 -5.224 33.606 1.00 97.38 127 ALA A N 1
ATOM 976 C CA . ALA A 1 127 ? -22.716 -4.201 34.364 1.00 97.38 127 ALA A CA 1
ATOM 977 C C . ALA A 1 127 ? -23.977 -4.753 35.055 1.00 97.38 127 ALA A C 1
ATOM 979 O O . ALA A 1 127 ? -24.261 -4.389 36.201 1.00 97.38 127 ALA A O 1
ATOM 980 N N . SER A 1 128 ? -24.711 -5.647 34.384 1.00 97.25 128 SER A N 1
ATOM 981 C CA . SER A 1 128 ? -25.888 -6.314 34.950 1.00 97.25 128 SER A CA 1
ATOM 982 C C . SER A 1 128 ? -25.512 -7.205 36.134 1.00 97.25 128 SER A C 1
ATOM 984 O O . SER A 1 128 ? -26.118 -7.092 37.201 1.00 97.25 128 SER A O 1
ATOM 986 N N . LEU A 1 129 ? -24.479 -8.036 35.976 1.00 97.38 129 LEU A N 1
ATOM 987 C CA . LEU A 1 129 ? -23.998 -8.946 37.019 1.00 97.38 129 LEU A CA 1
ATOM 988 C C . LEU A 1 129 ? -23.476 -8.186 38.245 1.00 97.38 129 LEU A C 1
ATOM 990 O O . LEU A 1 129 ? -23.788 -8.549 39.378 1.00 97.38 129 LEU A O 1
ATOM 994 N N . ILE A 1 130 ? -22.745 -7.085 38.041 1.00 97.62 130 ILE A N 1
ATOM 995 C CA . ILE A 1 130 ? -22.301 -6.212 39.139 1.00 97.62 130 ILE A CA 1
ATOM 996 C C . ILE A 1 130 ? -23.505 -5.629 39.895 1.00 97.62 130 ILE A C 1
ATOM 998 O O . ILE A 1 130 ? -23.480 -5.532 41.125 1.00 97.62 130 ILE A O 1
ATOM 1002 N N . GLY A 1 131 ? -24.555 -5.221 39.177 1.00 97.25 131 GLY A N 1
ATOM 1003 C CA . GLY A 1 131 ? -25.785 -4.715 39.785 1.00 97.25 131 GLY A CA 1
ATOM 1004 C C . GLY A 1 131 ? -26.499 -5.771 40.629 1.00 97.25 131 GLY A C 1
ATOM 1005 O O . GLY A 1 131 ? -26.918 -5.484 41.753 1.00 97.25 131 GLY A O 1
ATOM 1006 N N . GLU A 1 132 ? -26.598 -6.993 40.112 1.00 97.25 132 GLU A N 1
ATOM 1007 C CA . GLU A 1 132 ? -27.210 -8.121 40.813 1.00 97.25 132 GLU A CA 1
ATOM 1008 C C . GLU A 1 132 ? -26.417 -8.523 42.064 1.00 97.25 132 GLU A C 1
ATOM 1010 O O . GLU A 1 132 ? -27.010 -8.651 43.137 1.00 97.25 132 GLU A O 1
ATOM 1015 N N . SER A 1 133 ? -25.084 -8.604 41.971 1.00 96.38 133 SER A N 1
ATOM 1016 C CA . SER A 1 133 ? -24.205 -8.899 43.115 1.00 96.38 133 SER A CA 1
ATOM 1017 C C . SER A 1 133 ? -24.406 -7.900 44.252 1.00 96.38 133 SER A C 1
ATOM 1019 O O . SER A 1 133 ? -24.657 -8.286 45.390 1.00 96.38 133 SER A O 1
ATOM 1021 N N . LYS A 1 134 ? -24.401 -6.597 43.940 1.00 97.25 134 LYS A N 1
ATOM 1022 C CA . LYS A 1 134 ? -24.617 -5.542 44.945 1.00 97.25 134 LYS A CA 1
ATOM 1023 C C . LYS A 1 134 ? -25.988 -5.632 45.607 1.00 97.25 134 LYS A C 1
ATOM 1025 O O . LYS A 1 134 ? -26.131 -5.308 46.785 1.00 97.25 134 LYS A O 1
ATOM 1030 N N . LYS A 1 135 ? -27.013 -6.031 44.851 1.00 97.25 135 LYS A N 1
ATOM 1031 C CA . LYS A 1 135 ? -28.363 -6.212 45.388 1.00 97.25 135 LYS A CA 1
ATOM 1032 C C . LYS A 1 135 ? -28.410 -7.394 46.358 1.00 97.25 135 LYS A C 1
ATOM 1034 O O . LYS A 1 135 ? -28.984 -7.246 47.435 1.00 97.25 135 LYS A O 1
ATOM 1039 N N . LEU A 1 136 ? -27.796 -8.519 45.993 1.00 96.56 136 LEU A N 1
ATOM 1040 C CA . LEU A 1 136 ? -27.707 -9.708 46.844 1.00 96.56 136 LEU A CA 1
ATOM 1041 C C . LEU A 1 136 ? -26.930 -9.423 48.133 1.00 96.56 136 LEU A C 1
ATOM 1043 O O . LEU A 1 136 ? -27.430 -9.729 49.210 1.00 96.56 136 LEU A O 1
ATOM 1047 N N . GLU A 1 137 ? -25.782 -8.749 48.046 1.00 96.50 137 GLU A N 1
ATOM 1048 C CA . GLU A 1 137 ? -24.993 -8.340 49.220 1.00 96.50 137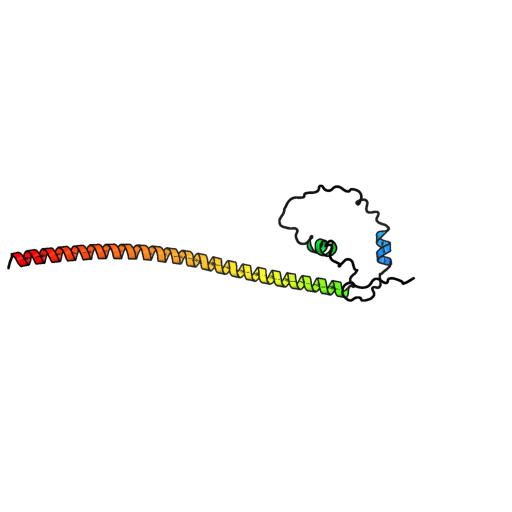 GLU A CA 1
ATOM 1049 C C . GLU A 1 137 ? -25.806 -7.456 50.184 1.00 96.50 137 GLU A C 1
ATOM 1051 O O . GLU A 1 137 ? -25.742 -7.613 51.406 1.00 96.50 137 GLU A O 1
ATOM 1056 N N . ALA A 1 138 ? -26.616 -6.533 49.654 1.00 96.50 138 ALA A N 1
ATOM 1057 C CA . ALA A 1 138 ? -27.484 -5.687 50.471 1.00 96.50 138 ALA A CA 1
ATOM 1058 C C . ALA A 1 138 ? -28.628 -6.477 51.136 1.00 96.50 138 ALA A C 1
ATOM 1060 O O . ALA A 1 138 ? -29.009 -6.181 52.273 1.00 96.50 138 ALA A O 1
ATOM 1061 N N . GLU A 1 139 ? -29.188 -7.465 50.437 1.00 96.50 139 GLU A N 1
ATOM 1062 C CA . GLU A 1 139 ? -30.240 -8.336 50.963 1.00 96.50 139 GLU A CA 1
ATOM 1063 C C . GLU A 1 139 ? -29.706 -9.272 52.054 1.00 96.50 139 GLU A C 1
ATOM 1065 O O . GLU A 1 139 ? -30.320 -9.378 53.120 1.00 96.50 139 GLU A O 1
ATOM 1070 N N . GLU A 1 140 ? -28.526 -9.855 51.846 1.00 95.31 140 GLU A N 1
ATOM 1071 C CA . GLU A 1 140 ? -27.813 -10.659 52.841 1.00 95.31 140 GLU A CA 1
ATOM 1072 C C . GLU A 1 140 ? -27.526 -9.840 54.106 1.00 95.31 140 GLU A C 1
ATOM 1074 O O . GLU A 1 140 ? -27.913 -10.242 55.205 1.00 95.31 140 GLU A O 1
ATOM 1079 N N . ALA A 1 141 ? -26.968 -8.633 53.962 1.00 95.12 141 ALA A N 1
ATOM 1080 C CA . ALA A 1 141 ? -26.698 -7.746 55.095 1.00 95.12 141 ALA A CA 1
ATOM 1081 C C . ALA A 1 141 ? -27.971 -7.377 55.881 1.00 95.12 141 ALA A C 1
ATOM 1083 O O . ALA A 1 141 ? -27.947 -7.260 57.114 1.00 95.12 141 ALA A O 1
ATOM 1084 N N . LYS A 1 142 ? -29.100 -7.198 55.183 1.00 95.94 142 LYS A N 1
ATOM 1085 C CA . LYS A 1 142 ? -30.398 -6.925 55.811 1.00 95.94 142 LYS A CA 1
ATOM 1086 C C . LYS A 1 142 ? -30.903 -8.137 56.596 1.00 95.94 142 LYS A C 1
ATOM 1088 O O . LYS A 1 142 ? -31.316 -7.973 57.747 1.00 95.94 142 LYS A O 1
ATOM 1093 N N . LEU A 1 143 ? -30.852 -9.329 56.005 1.00 95.12 143 LEU A N 1
ATOM 1094 C CA . LEU A 1 143 ? -31.250 -10.579 56.659 1.00 95.12 143 LEU A CA 1
ATOM 1095 C C . LEU A 1 143 ? -30.389 -10.860 57.895 1.00 95.12 143 LEU A C 1
ATOM 1097 O O . LEU A 1 143 ? -30.925 -11.178 58.957 1.00 95.12 143 LEU A O 1
ATOM 1101 N N . ASP A 1 144 ? -29.079 -10.643 57.807 1.00 94.19 144 ASP A N 1
ATOM 1102 C CA . ASP A 1 144 ? -28.156 -10.772 58.936 1.00 94.19 144 ASP A CA 1
ATOM 1103 C C . ASP A 1 144 ? -28.497 -9.819 60.087 1.00 94.19 144 ASP A C 1
ATOM 1105 O O . ASP A 1 144 ? -28.458 -10.197 61.265 1.00 94.19 144 ASP A O 1
ATOM 1109 N N . ALA A 1 145 ? -28.863 -8.576 59.768 1.00 93.50 145 ALA A N 1
ATOM 1110 C CA . ALA A 1 145 ? -29.308 -7.609 60.765 1.00 93.50 145 ALA A CA 1
ATOM 1111 C C . ALA A 1 145 ? -30.642 -8.022 61.414 1.00 93.50 145 ALA A C 1
ATOM 1113 O O . ALA A 1 145 ? -30.821 -7.837 62.620 1.00 93.50 145 ALA A O 1
ATOM 1114 N N . GLU A 1 146 ? -31.574 -8.591 60.645 1.00 93.44 146 GLU A N 1
ATOM 1115 C CA . GLU A 1 146 ? -32.836 -9.125 61.169 1.00 93.44 146 GLU A CA 1
ATOM 1116 C C . GLU A 1 146 ? -32.616 -10.353 62.064 1.00 93.44 146 GLU A C 1
ATOM 1118 O O . GLU A 1 146 ? -33.220 -10.441 63.136 1.00 93.44 146 GLU A O 1
ATOM 1123 N N . LEU A 1 147 ? -31.711 -11.261 61.690 1.00 90.25 147 LEU A N 1
ATOM 1124 C CA . LEU A 1 147 ? -31.354 -12.433 62.494 1.00 90.25 147 LEU A CA 1
ATOM 1125 C C . LEU A 1 147 ? -30.673 -12.046 63.808 1.00 90.25 147 LEU A C 1
ATOM 1127 O O . LEU A 1 147 ? -31.000 -12.615 64.851 1.00 90.25 147 LEU A O 1
ATOM 1131 N N . LYS A 1 148 ? -29.777 -11.051 63.792 1.00 90.75 148 LYS A N 1
ATOM 1132 C CA . LYS A 1 148 ? -29.141 -10.525 65.014 1.00 90.75 148 LYS A CA 1
ATOM 1133 C C . LYS A 1 148 ? -30.142 -9.904 65.989 1.00 90.75 148 LYS A C 1
ATOM 1135 O O . LYS A 1 148 ? -29.905 -9.964 67.184 1.00 90.75 148 LYS A O 1
ATOM 1140 N N . LYS A 1 149 ? -31.249 -9.329 65.505 1.00 88.00 149 LYS A N 1
ATOM 1141 C CA . LYS A 1 149 ? -32.315 -8.762 66.357 1.00 88.00 149 LYS A CA 1
ATOM 1142 C C . LYS A 1 149 ? -33.244 -9.816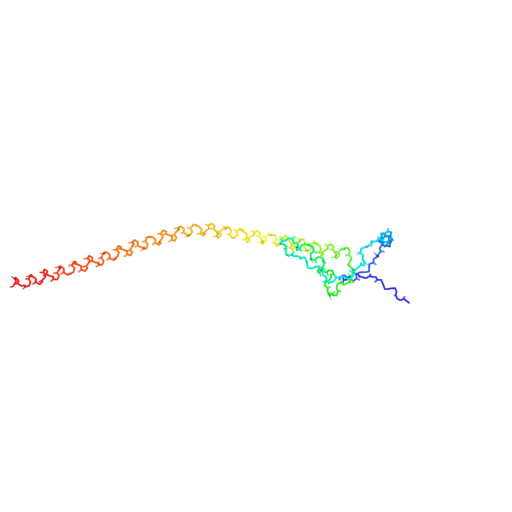 66.968 1.00 88.00 149 LYS A C 1
ATOM 1144 O O . LYS A 1 149 ? -33.979 -9.497 67.896 1.00 88.00 149 LYS A O 1
ATOM 1149 N N . ARG A 1 150 ? -33.280 -11.028 66.404 1.00 76.06 150 ARG A N 1
ATOM 1150 C CA . ARG A 1 150 ? -34.136 -12.137 66.863 1.00 76.06 150 ARG A CA 1
ATOM 1151 C C . ARG A 1 150 ? -33.418 -13.128 67.789 1.00 76.06 150 ARG A C 1
ATOM 1153 O O . ARG A 1 150 ? -34.081 -14.022 68.307 1.00 76.06 150 ARG A O 1
ATOM 1160 N N . LYS A 1 151 ? -32.100 -12.997 67.953 1.00 53.25 151 LYS A N 1
ATOM 1161 C CA . LYS A 1 151 ? -31.293 -13.713 68.951 1.00 53.25 151 LYS A CA 1
ATOM 1162 C C . LYS A 1 151 ? -31.159 -12.871 70.211 1.00 53.25 151 LYS A C 1
ATOM 1164 O O . LYS A 1 151 ? -31.106 -13.492 71.291 1.00 53.25 151 LYS A O 1
#

InterPro domains:
  IPR007243 Atg6/Beclin [PTHR12768] (50-149)
  IPR041691 Atg6/beclin, coiled-coil domain [PF17675] (67-149)

Foldseek 3Di:
DDPPFAAAPPPRHGDDDDCVVVVVPPPDPPVPPDDDDPDDDDDDDPDDPVVVPVVCQCVPPPPNPGHHDPVVVVVVVVVVVVVVVVVVVVVVVVVVVVVVVVVVVVVVVVVVVVVVVVVVVVVVVVVVVVVVVVVVVVVVVVVVVVVVVVD

pLDDT: mean 74.27, std 21.76, range [31.66, 97.62]

Secondary structure (DSSP, 8-state):
------B-TTT-PBP---THHHHTTSS------------------S--STTHHHHHHHHSSSS--S---HHHHHHHHHHHHHHHHHHHHHHHHHHHHHHHHHHHHHHHHHHHHHHHHHHHHHHHHHHHHHHHHHHHHHHHHHHHHHHHHH-

Radius of gyration: 40.72 Å; chains: 1; bounding box: 78×48×120 Å